Protein AF-A0AAV4J116-F1 (afdb_monomer)

Sequence (126 aa):
MKSRIALCLLKICVKENKVVLQTLSNKTTLPKLQSSRNRCMRPILSIRWPEIISNTNLWERTQQQPMEVETRRRKWRWIGHTLRKPRQYITRHSLVWNPQGRRTRGRPKMTWRRETEAEMASAEKT

pLDDT: mean 76.09, std 16.76, range [37.22, 92.38]

Secondary structure (DSSP, 8-state):
-HHHHHHHHHHHHHHHHHHHHHHS--TTTHHHHHHHHHHHHHHHTT--TT----HHHHHHHHTPPPHHHHHHHHHHHHHHHHHTS-TT-HHHHHHH----SPPPSSSPPPPHHHHHHHHHHHHTT-

Organism: NCBI:txid1093978

Foldseek 3Di:
DVVVVVVVVVVVVVVVVVCVQVVQDDVVVLVVVQVVVLVVQCVVVVNDPPDDDDPVVSCVVVVHDRSVVVSVVVVVVVVVVLVPDDPPDVSVVVLVDDDDDDDDPDDDRDGSNNVVVVVVVVVVVD

Structure (mmCIF, N/CA/C/O backbone):
data_AF-A0AAV4J116-F1
#
_entry.id   AF-A0AAV4J116-F1
#
loop_
_atom_site.group_PDB
_atom_site.id
_atom_site.type_symbol
_atom_site.label_atom_id
_atom_site.label_alt_id
_atom_site.label_comp_id
_atom_site.label_asym_id
_atom_site.label_entity_id
_atom_site.label_seq_id
_atom_site.pdbx_PDB_ins_code
_atom_site.Cartn_x
_atom_site.Cartn_y
_atom_site.Cartn_z
_atom_site.occupancy
_atom_site.B_iso_or_equiv
_atom_site.auth_seq_id
_atom_site.auth_comp_id
_atom_site.auth_asym_id
_atom_site.auth_atom_id
_atom_site.pdbx_PDB_model_num
ATOM 1 N N . MET A 1 1 ? 21.935 19.600 -31.711 1.00 42.88 1 MET A N 1
ATOM 2 C CA . MET A 1 1 ? 20.961 20.187 -30.753 1.00 42.88 1 MET A CA 1
ATOM 3 C C . MET A 1 1 ? 19.864 19.231 -30.247 1.00 42.88 1 MET A C 1
ATOM 5 O O . MET A 1 1 ? 19.217 19.562 -29.264 1.00 42.88 1 MET A O 1
ATOM 9 N N . LYS A 1 2 ? 19.682 18.022 -30.812 1.00 44.28 2 LYS A N 1
ATOM 10 C CA . LYS A 1 2 ? 18.656 17.051 -30.364 1.00 44.28 2 LYS A CA 1
ATOM 11 C C . LYS A 1 2 ? 19.013 16.263 -29.079 1.00 44.28 2 LYS A C 1
ATOM 13 O O . LYS A 1 2 ? 18.112 15.766 -28.414 1.00 44.28 2 LYS A O 1
ATOM 18 N N . SER A 1 3 ? 20.292 16.184 -28.672 1.00 52.53 3 SER A N 1
ATOM 19 C CA . SER A 1 3 ? 20.700 15.354 -27.514 1.00 52.53 3 SER A CA 1
ATOM 20 C C . SER A 1 3 ? 20.457 15.998 -26.144 1.00 52.53 3 SER A C 1
ATOM 22 O O . SER A 1 3 ? 20.144 15.291 -25.191 1.00 52.53 3 SER A O 1
ATOM 24 N N . ARG A 1 4 ? 20.529 17.333 -26.026 1.00 47.06 4 ARG A N 1
ATOM 25 C CA . ARG A 1 4 ? 20.251 18.036 -24.758 1.00 47.06 4 ARG A CA 1
ATOM 26 C C . ARG A 1 4 ? 18.762 18.047 -24.416 1.00 47.06 4 ARG A C 1
ATOM 28 O O . ARG A 1 4 ? 18.423 17.858 -23.255 1.00 47.06 4 ARG A O 1
ATOM 35 N N . ILE A 1 5 ? 17.890 18.181 -25.418 1.00 50.81 5 ILE A N 1
ATOM 36 C CA . ILE A 1 5 ? 16.433 18.072 -25.244 1.00 50.81 5 ILE A CA 1
ATOM 37 C C . ILE A 1 5 ? 16.057 16.632 -24.882 1.00 50.81 5 ILE A C 1
ATOM 39 O O . ILE A 1 5 ? 15.329 16.434 -23.920 1.00 50.81 5 ILE A O 1
ATOM 43 N N . ALA A 1 6 ? 16.627 15.624 -25.554 1.00 49.38 6 ALA A N 1
ATOM 44 C CA . ALA A 1 6 ? 16.408 14.218 -25.206 1.00 49.38 6 ALA A CA 1
ATOM 45 C C . ALA A 1 6 ? 16.893 13.875 -23.785 1.00 49.38 6 ALA A C 1
ATOM 47 O O . ALA A 1 6 ? 16.183 13.201 -23.047 1.00 49.38 6 ALA A O 1
ATOM 48 N N . LEU A 1 7 ? 18.056 14.388 -23.361 1.00 50.34 7 LEU A N 1
ATOM 49 C CA . LEU A 1 7 ? 18.550 14.250 -21.986 1.00 50.34 7 LEU A CA 1
ATOM 50 C C . LEU A 1 7 ? 17.691 15.012 -20.970 1.00 50.34 7 LEU A C 1
ATOM 52 O O . LEU A 1 7 ? 17.499 14.512 -19.865 1.00 50.34 7 LEU A O 1
ATOM 56 N N . CYS A 1 8 ? 17.170 16.193 -21.314 1.00 45.34 8 CYS A N 1
ATOM 57 C CA . CYS A 1 8 ? 16.229 16.927 -20.466 1.00 45.34 8 CYS A CA 1
ATOM 58 C C . CYS A 1 8 ? 14.901 16.184 -20.336 1.00 45.34 8 CYS A C 1
ATOM 60 O O . CYS A 1 8 ? 14.438 16.005 -19.219 1.00 45.34 8 CYS A O 1
ATOM 62 N N . LEU A 1 9 ? 14.335 15.677 -21.432 1.00 48.56 9 LEU A N 1
ATOM 63 C CA . LEU A 1 9 ? 13.111 14.875 -21.419 1.00 48.56 9 LEU A CA 1
ATOM 64 C C . LEU A 1 9 ? 13.314 13.553 -20.672 1.00 48.56 9 LEU A C 1
ATOM 66 O O . LEU A 1 9 ? 12.462 13.183 -19.877 1.00 48.56 9 LEU A O 1
ATOM 70 N N . LEU A 1 10 ? 14.464 12.886 -20.817 1.00 50.59 10 LEU A N 1
ATOM 71 C CA . LEU A 1 10 ? 14.829 11.720 -20.003 1.00 50.59 10 LEU A CA 1
ATOM 72 C C . LEU A 1 10 ? 14.990 12.081 -18.526 1.00 50.59 10 LEU A C 1
ATOM 74 O O . LEU A 1 10 ?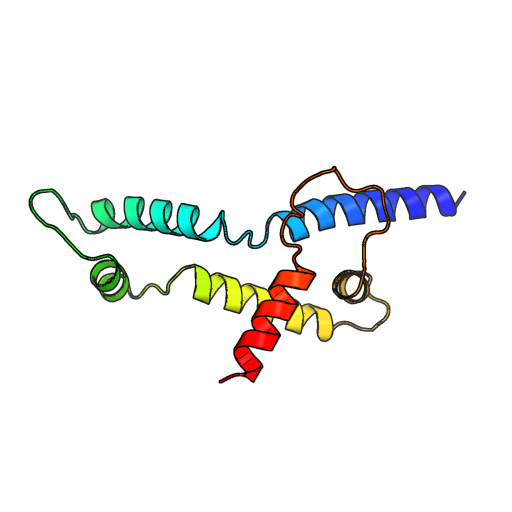 14.541 11.326 -17.677 1.00 50.59 10 LEU A O 1
ATOM 78 N N . LYS A 1 11 ? 15.588 13.228 -18.186 1.00 48.94 11 LYS A N 1
ATOM 79 C CA . LYS A 1 11 ? 15.715 13.684 -16.791 1.00 48.94 11 LYS A CA 1
ATOM 80 C C . LYS A 1 11 ? 14.370 14.077 -16.186 1.00 48.94 11 LYS A C 1
ATOM 82 O O . LYS A 1 11 ? 14.134 13.736 -15.032 1.00 48.94 11 LYS A O 1
ATOM 87 N N . ILE A 1 12 ? 13.500 14.750 -16.939 1.00 49.97 12 ILE A N 1
ATOM 88 C CA . ILE A 1 12 ? 12.132 15.107 -16.537 1.00 49.97 12 ILE A CA 1
ATOM 89 C C . ILE A 1 12 ? 11.316 13.828 -16.365 1.00 49.97 12 ILE A C 1
ATOM 91 O O . ILE A 1 12 ? 10.787 13.599 -15.288 1.00 49.97 12 ILE A O 1
ATOM 95 N N . CYS A 1 13 ? 11.348 12.920 -17.341 1.00 43.66 13 CYS A N 1
ATOM 96 C CA . CYS A 1 13 ? 10.652 11.640 -17.284 1.00 43.66 13 CYS A CA 1
ATOM 97 C C . CYS A 1 13 ? 11.201 10.737 -16.170 1.00 43.66 13 CYS A C 1
ATOM 99 O O . CYS A 1 13 ? 10.426 10.081 -15.491 1.00 43.66 13 CYS A O 1
ATOM 101 N N . VAL A 1 14 ? 12.512 10.721 -15.904 1.00 47.59 14 VAL A N 1
ATOM 102 C CA . VAL A 1 14 ? 13.097 10.014 -14.751 1.00 47.59 14 VAL A CA 1
ATOM 103 C C . VAL A 1 14 ? 12.732 10.705 -13.445 1.00 47.59 14 VAL A C 1
ATOM 105 O O . VAL A 1 14 ? 12.586 10.009 -12.457 1.00 47.59 14 VAL A O 1
ATOM 108 N N . LYS A 1 15 ? 12.559 12.028 -13.388 1.00 45.00 15 LYS A N 1
ATOM 109 C CA . LYS A 1 15 ? 12.160 12.743 -12.165 1.00 45.00 15 LYS A CA 1
ATOM 110 C C . LYS A 1 15 ? 10.668 12.565 -11.873 1.00 45.00 15 LYS A C 1
ATOM 112 O O . LYS A 1 15 ? 10.330 12.262 -10.737 1.00 45.00 15 LYS A O 1
ATOM 117 N N . GLU A 1 16 ? 9.815 12.619 -12.889 1.00 37.22 16 GLU A N 1
ATOM 118 C CA . GLU A 1 16 ? 8.389 12.286 -12.814 1.00 37.22 16 GLU A CA 1
ATOM 119 C C . GLU A 1 16 ? 8.180 10.802 -12.510 1.00 37.22 16 GLU A C 1
ATOM 121 O O . GLU A 1 16 ? 7.455 10.471 -11.580 1.00 37.22 16 GLU A O 1
ATOM 126 N N . ASN A 1 17 ? 8.907 9.893 -13.170 1.00 42.53 17 ASN A N 1
ATOM 127 C CA . ASN A 1 17 ? 8.893 8.476 -12.809 1.00 42.53 17 ASN A CA 1
ATOM 128 C C . ASN A 1 17 ? 9.568 8.219 -11.462 1.00 42.53 17 ASN A C 1
ATOM 130 O O . ASN A 1 17 ? 9.195 7.278 -10.795 1.00 42.53 17 ASN A O 1
ATOM 134 N N . LYS A 1 18 ? 10.534 9.012 -10.998 1.00 42.28 18 LYS A N 1
ATOM 135 C CA . LYS A 1 18 ? 11.109 8.868 -9.651 1.00 42.28 18 LYS A CA 1
ATOM 136 C C . LYS A 1 18 ? 10.112 9.317 -8.596 1.00 42.28 18 LYS A C 1
ATOM 138 O O . LYS A 1 18 ? 10.083 8.701 -7.546 1.00 42.28 18 LYS A O 1
ATOM 143 N N . VAL A 1 19 ? 9.272 10.312 -8.877 1.00 42.28 19 VAL A N 1
ATOM 144 C CA . VAL A 1 19 ? 8.120 10.629 -8.029 1.00 42.28 19 VAL A CA 1
ATOM 145 C C . VAL A 1 19 ? 7.129 9.463 -8.090 1.00 42.28 19 VAL A C 1
ATOM 147 O O . VAL A 1 19 ? 6.933 8.825 -7.069 1.00 42.28 19 VAL A O 1
ATOM 150 N N . VAL A 1 20 ? 6.649 9.052 -9.268 1.00 41.75 20 VAL A N 1
ATOM 151 C CA . VAL A 1 20 ? 5.641 7.979 -9.429 1.00 41.75 20 VAL A CA 1
ATOM 152 C C . VAL A 1 20 ? 6.114 6.598 -8.920 1.00 41.75 20 VAL A C 1
ATOM 154 O O . VAL A 1 20 ? 5.343 5.878 -8.290 1.00 41.75 20 VAL A O 1
ATOM 157 N N . LEU A 1 21 ? 7.385 6.233 -9.113 1.00 43.19 21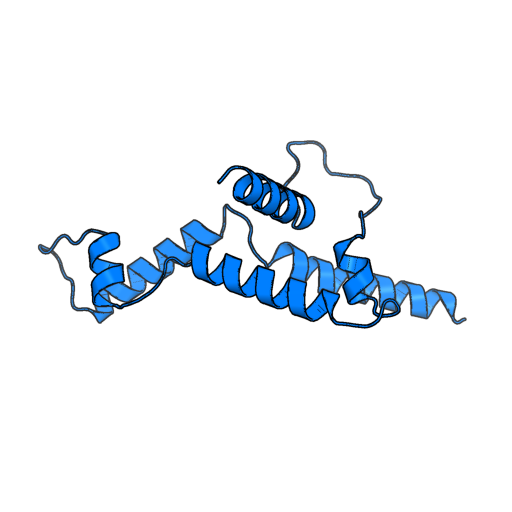 LEU A N 1
ATOM 158 C CA . LEU A 1 21 ? 8.002 4.972 -8.662 1.00 43.19 21 LEU A CA 1
ATOM 159 C C . LEU A 1 21 ? 8.475 5.019 -7.196 1.00 43.19 21 LEU A C 1
ATOM 161 O O . LEU A 1 21 ? 8.719 3.959 -6.625 1.00 43.19 21 LEU A O 1
ATOM 165 N N . GLN A 1 22 ? 8.626 6.200 -6.574 1.00 45.66 22 GLN A N 1
ATOM 166 C CA . GLN A 1 22 ? 8.894 6.328 -5.125 1.00 45.66 22 GLN A CA 1
ATOM 167 C C . GLN A 1 22 ? 7.618 6.543 -4.299 1.00 45.66 22 GLN A C 1
ATOM 169 O O . GLN A 1 22 ? 7.635 6.295 -3.091 1.00 45.66 22 GLN A O 1
ATOM 174 N N . THR A 1 23 ? 6.518 6.984 -4.922 1.00 40.78 23 THR A N 1
ATOM 175 C CA . THR A 1 23 ? 5.229 7.237 -4.255 1.00 40.78 23 THR A CA 1
ATOM 176 C C . THR A 1 23 ? 4.302 6.024 -4.222 1.00 40.78 23 THR A C 1
ATOM 178 O O . THR A 1 23 ? 3.357 6.013 -3.438 1.00 40.78 23 THR A O 1
ATOM 181 N N . LEU A 1 24 ? 4.554 4.985 -5.021 1.00 48.22 24 LEU A N 1
ATOM 182 C CA . LEU A 1 24 ? 3.746 3.765 -5.025 1.00 48.22 24 LEU A CA 1
ATOM 183 C C . LEU A 1 24 ? 4.421 2.659 -4.205 1.00 48.22 24 LEU A C 1
ATOM 185 O O . LEU A 1 24 ? 5.186 1.858 -4.729 1.00 48.22 24 LEU A O 1
ATOM 189 N N . SER A 1 25 ? 4.033 2.607 -2.924 1.00 53.88 25 SER A N 1
ATOM 190 C CA . SER A 1 25 ? 4.151 1.452 -2.020 1.00 53.88 25 SER A CA 1
ATOM 191 C C . SER A 1 25 ? 5.485 1.241 -1.290 1.00 53.88 25 SER A C 1
ATOM 193 O O . SER A 1 25 ? 6.063 0.167 -1.351 1.00 53.88 25 SER A O 1
ATOM 195 N N . ASN A 1 26 ? 5.910 2.185 -0.443 1.00 62.47 26 ASN A N 1
ATOM 196 C CA . ASN A 1 26 ? 6.842 1.802 0.622 1.00 62.47 26 ASN A CA 1
ATOM 197 C C . ASN A 1 26 ? 6.082 0.922 1.637 1.00 62.47 26 ASN A C 1
ATOM 199 O O . ASN A 1 26 ? 5.073 1.362 2.197 1.00 62.47 26 ASN A O 1
ATOM 203 N N . LYS A 1 27 ? 6.582 -0.284 1.956 1.00 63.59 27 LYS A N 1
ATOM 204 C CA . LYS A 1 27 ? 6.037 -1.136 3.047 1.00 63.59 27 LYS A CA 1
ATOM 205 C C . LYS A 1 27 ? 5.844 -0.384 4.376 1.00 63.59 27 LYS A C 1
ATOM 207 O O . LYS A 1 27 ? 5.053 -0.790 5.215 1.00 63.59 27 LYS A O 1
ATOM 212 N N . THR A 1 28 ? 6.555 0.724 4.570 1.00 67.25 28 THR A N 1
ATOM 213 C CA . THR A 1 28 ? 6.472 1.588 5.754 1.00 67.25 28 THR A CA 1
ATOM 214 C C . THR A 1 28 ? 5.343 2.622 5.706 1.00 67.25 28 THR A C 1
ATOM 216 O O . THR A 1 28 ? 4.917 3.096 6.758 1.00 67.25 28 THR A O 1
ATOM 219 N N . THR A 1 29 ? 4.856 3.005 4.522 1.00 79.25 29 THR A N 1
ATOM 220 C CA . THR A 1 29 ? 3.803 4.023 4.371 1.00 79.25 29 THR A CA 1
ATOM 221 C C . THR A 1 29 ? 2.411 3.410 4.363 1.00 79.25 29 THR A C 1
ATOM 223 O O . THR A 1 29 ? 1.493 4.007 4.918 1.00 79.25 29 THR A O 1
ATOM 226 N N . LEU A 1 30 ? 2.249 2.207 3.803 1.00 83.62 30 LEU A N 1
ATOM 227 C CA . LEU A 1 30 ? 0.950 1.528 3.736 1.00 83.62 30 LEU A CA 1
ATOM 228 C C . LEU A 1 30 ? 0.301 1.289 5.112 1.00 83.62 30 LEU A C 1
ATOM 230 O O . LEU A 1 30 ? -0.864 1.655 5.268 1.00 83.62 30 LEU A O 1
ATOM 234 N N . PRO A 1 31 ? 1.014 0.788 6.143 1.00 87.44 31 PRO A N 1
ATOM 235 C CA . PRO A 1 31 ? 0.425 0.618 7.471 1.00 87.44 31 PRO A CA 1
ATOM 236 C C . PRO A 1 31 ? -0.021 1.944 8.093 1.00 87.44 31 PRO A C 1
ATOM 238 O O . PRO A 1 31 ? -1.065 2.010 8.734 1.00 87.44 31 PRO A O 1
ATOM 241 N N . LYS A 1 32 ? 0.730 3.031 7.866 1.00 88.56 32 LYS A N 1
ATOM 242 C CA . LYS A 1 32 ? 0.379 4.365 8.378 1.00 88.56 32 LYS A CA 1
ATOM 243 C C . LYS A 1 32 ? -0.896 4.900 7.728 1.00 88.56 32 LYS A C 1
ATOM 245 O O . LYS A 1 32 ? -1.757 5.437 8.423 1.00 88.56 32 LYS A O 1
ATOM 250 N N . LEU A 1 33 ? -1.032 4.715 6.416 1.00 88.50 33 LEU A N 1
ATOM 251 C CA . LEU A 1 33 ? -2.240 5.077 5.677 1.00 88.50 33 LEU A CA 1
ATOM 252 C C . LEU A 1 33 ? -3.443 4.231 6.116 1.00 88.50 33 LEU A C 1
ATOM 254 O O . LEU A 1 33 ? -4.524 4.780 6.319 1.00 88.50 33 LEU A O 1
ATOM 258 N N . GLN A 1 34 ? -3.255 2.928 6.349 1.00 90.25 34 GLN A N 1
ATOM 259 C CA . GLN A 1 34 ? -4.304 2.058 6.888 1.00 90.25 34 GLN A CA 1
ATOM 260 C C . GLN A 1 34 ? -4.749 2.513 8.285 1.00 90.25 34 GLN A C 1
ATOM 262 O O . GLN A 1 34 ? -5.946 2.609 8.542 1.00 90.25 34 GLN A O 1
ATOM 267 N N . SER A 1 35 ? -3.815 2.858 9.176 1.00 91.06 35 SER A N 1
ATOM 268 C CA . SER A 1 35 ? -4.140 3.381 10.510 1.00 91.06 35 SER A CA 1
ATOM 269 C C . SER A 1 35 ? -4.879 4.718 10.450 1.00 91.06 35 SER A C 1
ATOM 271 O O . SER A 1 35 ? -5.832 4.922 11.199 1.00 91.06 35 SER A O 1
ATOM 273 N N . SER A 1 36 ? -4.486 5.614 9.538 1.00 90.69 36 SER A N 1
ATOM 274 C CA . SER A 1 36 ? -5.202 6.873 9.295 1.00 90.69 36 SER A CA 1
ATOM 275 C C . SER A 1 36 ? -6.627 6.618 8.800 1.00 90.69 36 SER A C 1
ATOM 277 O O . SER A 1 36 ? -7.571 7.166 9.364 1.00 90.69 36 SER A O 1
ATOM 279 N N . ARG A 1 37 ? -6.803 5.706 7.836 1.00 90.69 37 ARG A N 1
ATOM 280 C CA . ARG A 1 37 ? -8.121 5.276 7.353 1.00 90.69 37 ARG A CA 1
ATOM 281 C C . ARG A 1 37 ? -8.980 4.703 8.482 1.00 90.69 37 ARG A C 1
ATOM 283 O O . ARG A 1 37 ? -10.125 5.110 8.645 1.00 90.69 37 ARG A O 1
ATOM 290 N N . ASN A 1 38 ? -8.425 3.802 9.292 1.00 91.56 38 ASN A N 1
ATOM 291 C CA . ASN A 1 38 ? -9.119 3.199 10.431 1.00 91.56 38 ASN A CA 1
ATOM 292 C C . ASN A 1 38 ? -9.538 4.247 11.470 1.00 91.56 38 ASN A C 1
ATOM 294 O O . ASN A 1 38 ? -10.633 4.156 12.022 1.00 91.56 38 ASN A O 1
ATOM 298 N N . ARG A 1 39 ? -8.694 5.259 11.713 1.00 91.69 39 ARG A N 1
ATOM 299 C CA . ARG A 1 39 ? -9.020 6.382 12.598 1.00 91.69 39 ARG A CA 1
ATOM 300 C C . ARG A 1 39 ? -10.219 7.175 12.079 1.00 91.69 39 ARG A C 1
ATOM 302 O O . ARG A 1 39 ? -11.063 7.528 12.887 1.00 91.69 39 ARG A O 1
ATOM 309 N N . CYS A 1 40 ? -10.317 7.420 10.773 1.00 90.56 40 CYS A N 1
ATOM 310 C CA . CYS A 1 40 ? -11.459 8.123 10.180 1.00 90.56 40 CYS A CA 1
ATOM 311 C C . CYS A 1 40 ? -12.745 7.280 10.181 1.00 90.56 40 CYS A C 1
ATOM 313 O O . CYS A 1 40 ? -13.827 7.824 10.364 1.00 90.56 40 CYS A O 1
ATOM 315 N N . MET A 1 41 ? -12.644 5.958 10.008 1.00 91.19 41 MET A N 1
ATOM 316 C CA . MET A 1 41 ? -13.823 5.078 9.961 1.00 91.19 41 MET A CA 1
ATOM 317 C C . MET A 1 41 ? -14.529 4.944 11.315 1.00 91.19 41 MET A C 1
ATOM 319 O O . MET A 1 41 ? -15.749 4.821 11.349 1.00 91.19 41 MET A O 1
ATOM 323 N N . ARG A 1 42 ? -13.791 4.989 12.432 1.00 92.19 42 ARG A N 1
ATOM 324 C CA . ARG A 1 42 ? -14.370 4.805 13.774 1.00 92.19 42 ARG A CA 1
ATOM 325 C C . ARG A 1 42 ? -15.422 5.876 14.130 1.00 92.19 42 ARG A C 1
ATOM 327 O O . ARG A 1 42 ? -16.536 5.481 14.465 1.00 92.19 42 ARG A O 1
ATOM 334 N N . PRO A 1 43 ? -15.150 7.189 13.978 1.00 92.38 43 PRO A N 1
ATOM 335 C CA . PRO A 1 43 ? -16.161 8.226 14.182 1.00 92.38 43 PRO A CA 1
ATOM 336 C C . PRO A 1 43 ? -17.335 8.159 13.198 1.00 92.38 43 PRO A C 1
ATOM 338 O O . PRO A 1 43 ? -18.464 8.396 13.607 1.00 92.38 43 PRO A O 1
ATOM 341 N N . ILE A 1 44 ? -17.097 7.814 11.925 1.00 92.12 44 ILE A N 1
ATOM 342 C CA . ILE A 1 44 ? -18.161 7.728 10.900 1.00 92.12 44 ILE A CA 1
ATOM 343 C C . ILE A 1 44 ? -19.180 6.638 11.255 1.00 92.12 44 ILE A C 1
ATOM 345 O O . ILE A 1 44 ? -20.378 6.818 11.070 1.00 92.12 44 ILE A O 1
ATOM 349 N N . LEU A 1 45 ? -18.710 5.523 11.814 1.00 88.94 45 LEU A N 1
ATOM 350 C CA . LEU A 1 45 ? -19.558 4.436 12.308 1.00 88.94 45 LEU A CA 1
ATOM 351 C C . LEU A 1 45 ? -20.129 4.705 13.710 1.00 88.94 45 LEU A C 1
ATOM 353 O O . LEU A 1 45 ? -20.670 3.794 14.327 1.00 88.94 45 LEU A O 1
ATOM 357 N N . SER A 1 46 ? -19.988 5.931 14.225 1.00 90.50 46 SER A N 1
ATOM 358 C CA . SER A 1 46 ? -20.422 6.342 15.566 1.00 90.50 46 SER A CA 1
ATOM 359 C C . SER A 1 46 ? -19.822 5.521 16.719 1.00 90.50 46 SER A C 1
ATOM 361 O O . SER A 1 46 ? -20.372 5.513 17.817 1.00 90.50 46 SER A O 1
ATOM 363 N N . ILE A 1 47 ? -18.664 4.881 16.506 1.00 89.69 47 ILE A N 1
A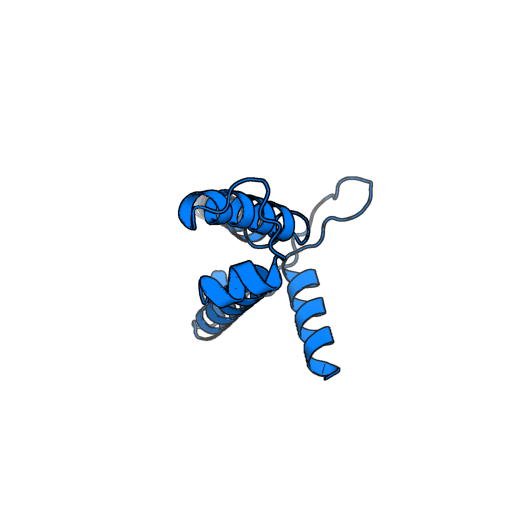TOM 364 C CA . ILE A 1 47 ? -17.970 4.090 17.530 1.00 89.69 47 ILE A CA 1
ATOM 365 C C . ILE A 1 47 ? -17.292 5.063 18.491 1.00 89.69 47 ILE A C 1
ATOM 367 O O . ILE A 1 47 ? -16.292 5.708 18.150 1.00 89.69 47 ILE A O 1
ATOM 371 N N . ARG A 1 48 ? -17.847 5.172 19.695 1.00 89.44 48 ARG A N 1
ATOM 372 C CA . ARG A 1 48 ? -17.326 6.001 20.784 1.00 89.44 48 ARG A CA 1
ATOM 373 C C . ARG A 1 48 ? -16.905 5.112 21.945 1.00 89.44 48 ARG A C 1
ATOM 375 O O . ARG A 1 48 ? -17.369 3.988 22.084 1.00 89.44 48 ARG A O 1
ATOM 382 N N . TRP A 1 49 ? -16.027 5.627 22.796 1.00 87.38 49 TRP A N 1
ATOM 383 C CA . TRP A 1 49 ? -15.788 5.002 24.095 1.00 87.38 49 TRP A CA 1
ATOM 384 C C . TRP A 1 49 ? -17.130 4.892 24.852 1.00 87.38 49 TRP A C 1
ATOM 386 O O . TRP A 1 49 ? -17.901 5.854 24.777 1.00 87.38 49 TRP A O 1
ATOM 396 N N . PRO A 1 50 ? -17.456 3.780 25.542 1.00 88.81 50 PRO A N 1
ATOM 397 C CA . PRO A 1 50 ? -16.615 2.640 25.941 1.00 88.81 50 PRO A CA 1
ATOM 398 C C . PRO A 1 50 ? -16.556 1.465 24.945 1.00 88.81 50 PRO A C 1
ATOM 400 O O . PRO A 1 50 ? -15.992 0.420 25.267 1.00 88.81 50 PRO A O 1
ATOM 403 N N . GLU A 1 51 ? -17.105 1.596 23.736 1.00 88.75 51 GLU A N 1
ATOM 404 C CA . GLU A 1 51 ? -17.132 0.501 22.761 1.00 88.75 51 GLU A CA 1
ATOM 405 C C . GLU A 1 51 ? -15.748 0.244 22.140 1.00 88.75 51 GLU A C 1
ATOM 407 O O . GLU A 1 51 ? -15.161 1.096 21.464 1.00 88.75 51 GLU A O 1
ATOM 412 N N . ILE A 1 52 ? -15.224 -0.972 22.330 1.00 88.12 52 ILE A N 1
ATOM 413 C CA . ILE A 1 52 ? -13.948 -1.415 21.757 1.00 88.12 52 ILE A CA 1
ATOM 414 C C . ILE A 1 52 ? -14.224 -2.399 20.623 1.00 88.12 52 ILE A C 1
ATOM 416 O O . ILE A 1 52 ? -14.749 -3.488 20.831 1.00 88.12 52 ILE A O 1
ATOM 420 N N . ILE A 1 53 ? -13.819 -2.023 19.409 1.00 91.62 53 ILE A N 1
ATOM 421 C CA . ILE A 1 53 ? -13.974 -2.844 18.203 1.00 91.62 53 ILE A CA 1
ATOM 422 C C . ILE A 1 53 ? -12.599 -3.199 17.629 1.00 91.62 53 ILE A C 1
ATOM 424 O O . ILE A 1 53 ? -11.708 -2.341 17.524 1.00 91.62 53 ILE A O 1
ATOM 428 N N . SER A 1 54 ? -12.433 -4.469 17.248 1.00 92.19 54 SER A N 1
ATOM 429 C CA . SER A 1 54 ? -11.245 -4.972 16.555 1.00 92.19 54 SER A CA 1
ATOM 430 C C . SER A 1 54 ? -11.156 -4.416 15.128 1.00 92.19 54 SER A C 1
ATOM 432 O O . SER A 1 54 ? -12.156 -4.066 14.503 1.00 92.19 54 SER A O 1
ATOM 434 N N . ASN A 1 55 ? -9.948 -4.330 14.568 1.00 90.31 55 ASN A N 1
ATOM 435 C CA . ASN A 1 55 ? -9.787 -3.815 13.203 1.00 90.31 55 ASN A CA 1
ATOM 436 C C . ASN A 1 55 ? -10.442 -4.722 12.145 1.00 90.31 55 ASN A C 1
ATOM 438 O O . ASN A 1 55 ? -10.897 -4.208 11.131 1.00 90.31 55 ASN A O 1
ATOM 442 N N . T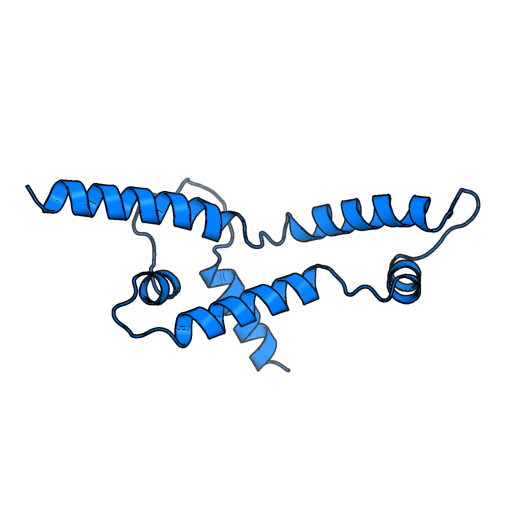HR A 1 56 ? -10.529 -6.033 12.386 1.00 89.75 56 THR A N 1
ATOM 443 C CA . THR A 1 56 ? -11.192 -6.981 11.478 1.00 89.75 56 THR A CA 1
ATOM 444 C C . THR A 1 56 ? -12.695 -6.724 11.396 1.00 89.75 56 THR A C 1
ATOM 446 O O . THR A 1 56 ? -13.212 -6.522 10.303 1.00 89.75 56 THR A O 1
ATOM 449 N N . ASN A 1 57 ? -13.367 -6.584 12.541 1.00 91.75 57 ASN A N 1
ATOM 450 C CA . ASN A 1 57 ? -14.803 -6.290 12.609 1.00 91.75 57 ASN A CA 1
ATOM 451 C C . ASN A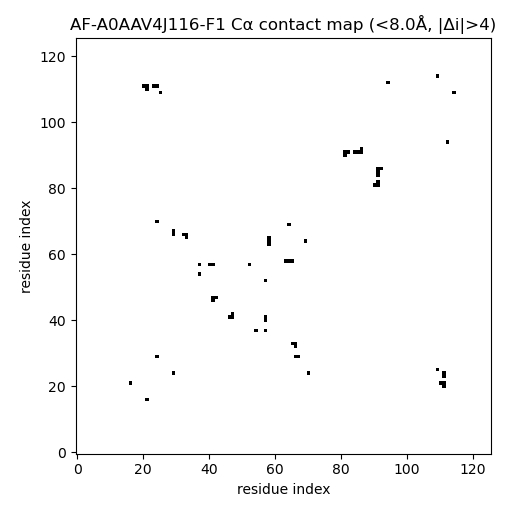 1 57 ? -15.127 -4.906 12.003 1.00 91.75 57 ASN A C 1
ATOM 453 O O . ASN A 1 57 ? -16.114 -4.735 11.291 1.00 91.75 57 ASN A O 1
ATOM 457 N N . LEU A 1 58 ? -14.238 -3.918 12.184 1.00 91.31 58 LEU A N 1
ATOM 458 C CA . LEU A 1 58 ? -14.342 -2.615 11.509 1.00 91.31 58 LEU A CA 1
ATOM 459 C C . LEU A 1 58 ? -14.355 -2.757 9.971 1.00 91.31 58 LEU A C 1
ATOM 461 O O . LEU A 1 58 ? -15.120 -2.074 9.286 1.00 91.31 58 LEU A O 1
ATOM 465 N N . TRP A 1 59 ? -13.504 -3.622 9.414 1.00 91.69 59 TRP A N 1
ATOM 466 C CA . TRP A 1 59 ? -13.422 -3.855 7.968 1.00 91.69 59 TRP A CA 1
ATOM 467 C C . TRP A 1 59 ? -14.600 -4.674 7.437 1.00 91.69 59 TRP A C 1
ATOM 469 O O . TRP A 1 59 ? -15.123 -4.344 6.376 1.00 91.69 59 TRP A O 1
ATOM 479 N N . GLU A 1 60 ? -15.070 -5.663 8.197 1.00 91.06 60 GLU A N 1
ATOM 480 C CA . GLU A 1 60 ? -16.265 -6.452 7.871 1.00 91.06 60 GLU A CA 1
ATOM 481 C C . GLU A 1 60 ? -17.516 -5.571 7.791 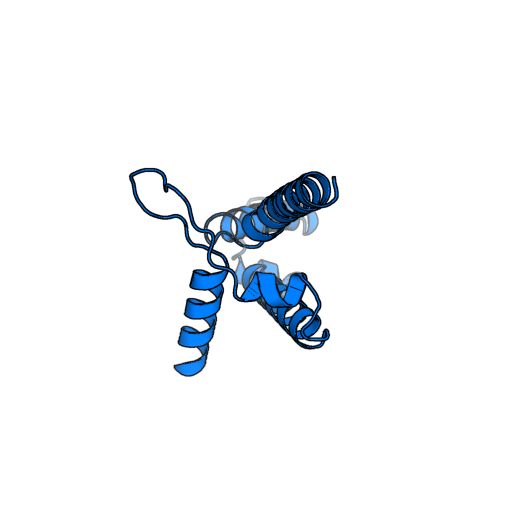1.00 91.06 60 GLU A C 1
ATOM 483 O O . GLU A 1 60 ? -18.221 -5.596 6.783 1.00 91.06 60 GLU A O 1
ATOM 488 N N . ARG A 1 61 ? -17.740 -4.700 8.787 1.00 90.44 61 ARG A N 1
ATOM 489 C CA . ARG A 1 61 ? -18.881 -3.764 8.792 1.00 90.44 61 ARG A CA 1
ATOM 490 C C . ARG A 1 61 ? -18.850 -2.765 7.641 1.00 90.44 61 ARG A C 1
ATOM 492 O O . ARG A 1 61 ? -19.895 -2.377 7.135 1.00 90.44 61 ARG A O 1
ATOM 499 N N . THR A 1 62 ? -17.660 -2.323 7.239 1.00 89.75 62 THR A N 1
ATOM 500 C CA . THR A 1 62 ? -17.501 -1.362 6.134 1.00 89.75 62 THR A CA 1
ATOM 501 C C . THR A 1 62 ? -17.420 -2.034 4.765 1.00 89.75 62 THR A C 1
ATOM 503 O O . THR A 1 62 ? -17.368 -1.334 3.751 1.00 89.75 62 THR A O 1
ATOM 506 N N . GLN A 1 63 ? -17.379 -3.372 4.729 1.00 90.81 63 GLN A N 1
ATOM 507 C CA . GLN A 1 63 ? -17.121 -4.178 3.534 1.00 90.81 63 GLN A CA 1
ATOM 508 C C . GLN A 1 63 ? -15.846 -3.730 2.791 1.00 90.81 63 GLN A C 1
ATOM 510 O O . GLN A 1 63 ? -15.728 -3.855 1.570 1.00 90.81 63 GLN A O 1
ATOM 515 N N . GLN A 1 64 ? -14.877 -3.165 3.520 1.00 87.88 64 GLN A N 1
ATOM 516 C CA . GLN A 1 64 ? -13.643 -2.641 2.943 1.00 87.88 64 GLN A CA 1
ATOM 517 C C . GLN A 1 64 ? -12.525 -3.669 3.028 1.00 87.88 64 GLN A C 1
ATOM 519 O O . GLN A 1 64 ? -12.290 -4.288 4.060 1.00 87.88 64 GLN A O 1
ATOM 524 N N . GLN A 1 65 ? -11.765 -3.780 1.944 1.00 87.94 65 GLN A N 1
ATOM 525 C CA . GLN A 1 65 ? -10.564 -4.604 1.916 1.00 87.94 65 GLN A CA 1
ATOM 526 C C . GLN A 1 65 ? -9.376 -3.888 2.584 1.00 87.94 65 GLN A C 1
ATOM 528 O O . GLN A 1 65 ? -9.293 -2.648 2.544 1.00 87.94 65 GLN A O 1
ATOM 533 N N . PRO A 1 66 ? -8.410 -4.641 3.148 1.00 88.81 66 PRO A N 1
ATOM 534 C CA . PRO A 1 66 ? -7.155 -4.075 3.624 1.00 88.81 66 PRO A CA 1
ATOM 535 C C . PRO A 1 66 ? -6.449 -3.298 2.509 1.00 88.81 66 PRO A C 1
ATOM 537 O O . PRO A 1 66 ? -6.365 -3.750 1.365 1.00 88.81 66 PRO A O 1
ATOM 540 N N . MET A 1 67 ? -5.894 -2.128 2.838 1.00 87.50 67 MET A N 1
ATOM 541 C CA . MET A 1 67 ? -5.249 -1.262 1.844 1.00 87.50 67 MET A CA 1
ATOM 542 C C . MET A 1 67 ? -4.057 -1.925 1.148 1.00 87.50 67 MET A C 1
ATOM 544 O O . MET A 1 67 ? -3.761 -1.588 0.003 1.00 87.50 67 MET A O 1
ATOM 548 N N . GLU A 1 68 ? -3.402 -2.892 1.790 1.00 85.31 68 GLU A N 1
ATOM 549 C CA . GLU A 1 68 ? -2.354 -3.690 1.156 1.00 85.31 68 GLU A CA 1
ATOM 550 C C . GLU A 1 68 ? -2.879 -4.481 -0.051 1.00 85.31 68 GLU A C 1
ATOM 552 O O . GLU A 1 68 ? -2.275 -4.432 -1.123 1.00 85.31 68 GLU A O 1
ATOM 557 N N . VAL A 1 69 ? -4.028 -5.150 0.092 1.00 87.50 69 VAL A N 1
ATOM 558 C CA . VAL A 1 69 ? -4.639 -5.963 -0.971 1.00 87.50 69 VAL A CA 1
ATOM 559 C C . VAL A 1 69 ? -5.037 -5.080 -2.151 1.00 87.50 69 VAL A C 1
ATOM 561 O O . VAL A 1 69 ? -4.705 -5.378 -3.299 1.00 87.50 69 VAL A O 1
ATOM 564 N N . GLU A 1 70 ? -5.681 -3.944 -1.877 1.00 86.75 70 GLU A N 1
ATOM 565 C CA . GLU A 1 70 ? -6.094 -3.000 -2.920 1.00 86.75 70 GLU A CA 1
ATOM 566 C C . GLU A 1 70 ? -4.885 -2.360 -3.621 1.00 86.75 70 GLU A C 1
ATOM 568 O O . GLU A 1 70 ? -4.861 -2.238 -4.848 1.00 86.75 70 GLU A O 1
ATOM 573 N N . THR A 1 71 ? -3.8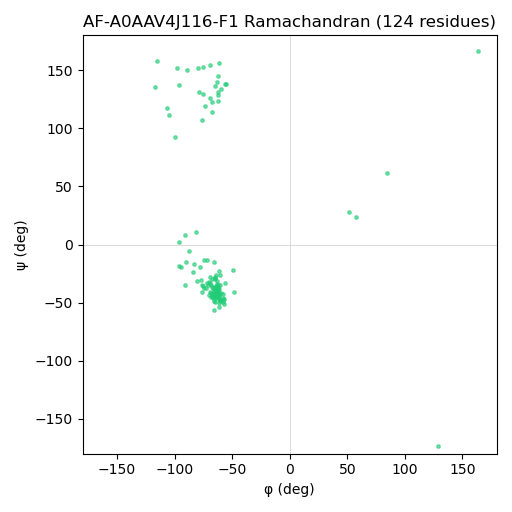39 -2.006 -2.868 1.00 85.75 71 THR A N 1
ATOM 574 C CA . THR A 1 71 ? -2.602 -1.451 -3.442 1.00 85.75 71 THR A CA 1
ATOM 575 C C . THR A 1 71 ? -1.916 -2.473 -4.340 1.00 85.75 71 THR A C 1
ATOM 577 O O . THR A 1 71 ? -1.530 -2.140 -5.461 1.00 85.75 71 THR A O 1
ATOM 580 N N . ARG A 1 72 ? -1.824 -3.731 -3.892 1.00 86.00 72 ARG A N 1
ATOM 581 C CA . ARG A 1 72 ? -1.269 -4.836 -4.676 1.00 86.00 72 ARG A CA 1
ATOM 582 C C . ARG A 1 72 ? -2.074 -5.043 -5.958 1.00 86.00 72 ARG A C 1
ATOM 584 O O . ARG A 1 72 ? -1.500 -5.062 -7.044 1.00 86.00 72 ARG A O 1
ATOM 591 N N . ARG A 1 73 ? -3.407 -5.085 -5.870 1.00 88.00 73 ARG A N 1
ATOM 592 C CA . ARG A 1 73 ? -4.296 -5.206 -7.037 1.00 88.00 73 ARG A CA 1
ATOM 593 C C . ARG A 1 73 ? -4.076 -4.081 -8.051 1.00 88.00 73 ARG A C 1
ATOM 595 O O . ARG A 1 73 ? -3.950 -4.348 -9.246 1.00 88.00 73 ARG A O 1
ATOM 602 N N . ARG A 1 74 ? -4.001 -2.827 -7.592 1.00 87.06 74 ARG A N 1
ATOM 603 C CA . ARG A 1 74 ? -3.747 -1.660 -8.457 1.00 87.06 74 ARG A CA 1
ATOM 604 C C . ARG A 1 74 ? -2.365 -1.713 -9.098 1.00 87.06 74 ARG A C 1
ATOM 606 O O . ARG A 1 74 ? -2.253 -1.465 -10.298 1.00 87.06 74 ARG A O 1
ATOM 613 N N . LYS A 1 75 ? -1.341 -2.088 -8.328 1.00 86.12 75 LYS A N 1
ATOM 614 C CA . LYS A 1 75 ? 0.033 -2.277 -8.808 1.00 86.12 75 LYS A CA 1
ATOM 615 C C . LYS A 1 75 ? 0.083 -3.306 -9.939 1.00 86.12 75 LYS A C 1
ATOM 617 O O . LYS A 1 75 ? 0.572 -2.987 -11.020 1.00 86.12 75 LYS A O 1
ATOM 622 N N . TRP A 1 76 ? -0.497 -4.491 -9.749 1.00 87.88 76 TRP A N 1
ATOM 623 C CA . TRP A 1 76 ? -0.521 -5.538 -10.779 1.00 87.88 76 TRP A CA 1
ATOM 624 C C . TRP A 1 76 ? -1.372 -5.171 -11.995 1.00 87.88 76 TRP A C 1
ATOM 626 O O . TRP A 1 76 ? -0.966 -5.430 -13.128 1.00 87.88 76 TRP A O 1
ATOM 636 N N . ARG A 1 77 ? -2.504 -4.481 -11.800 1.00 89.44 77 ARG A N 1
ATOM 637 C CA . ARG A 1 77 ? -3.304 -3.940 -12.911 1.00 89.44 77 ARG A CA 1
ATOM 638 C C . ARG A 1 77 ? -2.490 -2.958 -13.761 1.00 89.44 77 ARG A C 1
ATOM 640 O O . ARG A 1 77 ? -2.560 -3.019 -14.988 1.00 89.44 77 ARG A O 1
ATOM 647 N N . TRP A 1 78 ? -1.701 -2.090 -13.127 1.00 86.69 78 TRP A N 1
ATOM 648 C CA . TRP A 1 78 ? -0.819 -1.147 -13.817 1.00 86.69 78 TRP A CA 1
ATOM 649 C C . TRP A 1 78 ? 0.340 -1.845 -14.543 1.00 86.69 78 TRP A C 1
ATOM 651 O O . TRP A 1 78 ? 0.616 -1.518 -15.698 1.00 86.69 78 TRP A O 1
ATOM 661 N N . ILE A 1 79 ? 0.968 -2.852 -13.924 1.00 86.31 79 ILE A N 1
ATOM 662 C CA . ILE A 1 79 ? 1.999 -3.679 -14.577 1.00 86.31 79 ILE A CA 1
ATOM 663 C C . ILE A 1 79 ? 1.416 -4.347 -15.827 1.00 86.31 79 ILE A C 1
ATOM 665 O O . ILE A 1 79 ? 1.972 -4.212 -16.915 1.00 86.31 79 ILE A O 1
ATOM 669 N N . GLY A 1 80 ? 0.250 -4.986 -15.707 1.00 88.81 80 GLY A N 1
ATOM 670 C CA . GLY A 1 80 ? -0.426 -5.626 -16.833 1.00 88.81 80 GLY A CA 1
ATOM 671 C C . GLY A 1 80 ? -0.858 -4.644 -17.929 1.00 88.81 80 GLY A C 1
ATOM 672 O O . GLY A 1 80 ? -0.875 -5.004 -19.104 1.00 88.81 80 GLY A O 1
ATOM 673 N N . HIS A 1 81 ? -1.201 -3.398 -17.588 1.00 86.38 81 HIS A N 1
ATOM 674 C CA . HIS A 1 81 ? -1.458 -2.352 -18.584 1.00 86.38 81 HIS A CA 1
ATOM 675 C C . HIS A 1 81 ? -0.176 -1.955 -19.329 1.00 86.38 81 HIS A C 1
ATOM 677 O O . HIS A 1 81 ? -0.169 -1.878 -20.556 1.00 86.38 81 HIS A O 1
ATOM 683 N N . THR A 1 82 ? 0.922 -1.755 -18.599 1.00 85.19 82 THR A N 1
ATOM 684 C CA . THR A 1 82 ? 2.219 -1.374 -19.170 1.00 85.19 82 THR A CA 1
ATOM 685 C C . THR A 1 82 ? 2.808 -2.479 -20.051 1.00 85.19 82 THR A C 1
ATOM 687 O O . THR A 1 82 ? 3.344 -2.190 -21.118 1.00 85.19 82 THR A O 1
ATOM 690 N N . LEU A 1 83 ? 2.661 -3.751 -19.668 1.00 87.06 83 LEU A N 1
ATOM 691 C CA . LEU A 1 83 ? 3.129 -4.892 -20.466 1.00 87.06 83 LEU A CA 1
ATOM 692 C C . LEU A 1 83 ? 2.358 -5.066 -21.783 1.00 87.06 83 LEU A C 1
ATOM 694 O O . LEU A 1 83 ? 2.945 -5.508 -22.769 1.00 87.06 83 LEU A O 1
ATOM 698 N N . ARG A 1 84 ? 1.078 -4.668 -21.822 1.00 90.56 84 ARG A N 1
ATOM 699 C CA . ARG A 1 84 ? 0.248 -4.671 -23.041 1.00 90.56 84 ARG A CA 1
ATOM 700 C C . ARG A 1 84 ? 0.638 -3.590 -24.058 1.00 90.56 84 ARG A C 1
ATOM 702 O O . ARG A 1 84 ? 0.197 -3.653 -25.200 1.00 90.56 84 ARG A O 1
ATOM 709 N N . LYS A 1 85 ? 1.456 -2.601 -23.680 1.00 87.88 85 LYS A N 1
ATOM 710 C CA . LYS A 1 85 ? 1.970 -1.577 -24.607 1.00 87.88 85 LYS A CA 1
ATOM 711 C C . LYS A 1 85 ? 3.089 -2.144 -25.506 1.00 87.88 85 LYS A C 1
ATOM 713 O O . LYS A 1 85 ? 3.816 -3.058 -25.093 1.00 87.88 85 LYS A O 1
ATOM 718 N N . PRO A 1 86 ? 3.279 -1.599 -26.725 1.00 89.12 86 PRO A N 1
ATOM 719 C CA . PRO A 1 86 ? 4.346 -2.032 -27.627 1.00 89.12 86 PRO A CA 1
ATOM 720 C C . PRO A 1 86 ? 5.735 -1.800 -27.018 1.00 89.12 86 PRO A C 1
ATOM 722 O O . PRO A 1 86 ? 5.926 -0.946 -26.150 1.00 89.12 86 PRO A O 1
ATOM 725 N N . ARG A 1 87 ? 6.727 -2.567 -27.485 1.00 82.75 87 ARG A N 1
ATOM 726 C CA . ARG A 1 87 ? 8.093 -2.574 -26.928 1.00 82.75 87 ARG A CA 1
ATOM 727 C C . ARG A 1 87 ? 8.802 -1.221 -27.018 1.00 82.75 87 ARG A C 1
ATOM 729 O O . ARG A 1 87 ? 9.687 -0.983 -26.213 1.00 82.75 87 ARG A O 1
ATOM 736 N N . GLN A 1 88 ? 8.393 -0.343 -27.934 1.00 88.00 88 GLN A N 1
ATOM 737 C CA . GLN A 1 88 ? 8.994 0.986 -28.102 1.00 88.00 88 GLN A CA 1
ATOM 738 C C . GLN A 1 88 ? 8.596 1.982 -26.997 1.00 88.00 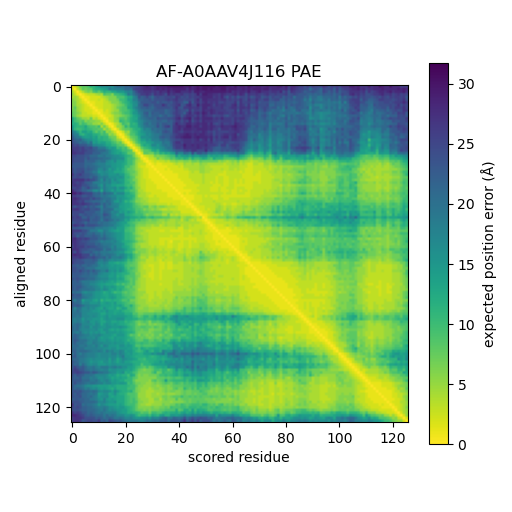88 GLN A C 1
ATOM 740 O O . GLN A 1 88 ? 9.189 3.054 -26.891 1.00 88.00 88 GLN A O 1
ATOM 745 N N . TYR A 1 89 ? 7.585 1.670 -26.177 1.00 82.50 89 TYR A N 1
ATOM 746 C CA . TYR A 1 89 ? 7.100 2.606 -25.169 1.00 82.50 89 TYR A CA 1
ATOM 747 C C . TYR A 1 89 ? 8.064 2.691 -23.979 1.00 82.50 89 TYR A C 1
ATOM 749 O O . TYR A 1 89 ? 8.414 1.683 -23.361 1.00 82.50 89 TYR A O 1
ATOM 757 N N . ILE A 1 90 ? 8.442 3.916 -23.604 1.00 81.25 90 ILE A N 1
ATOM 758 C CA . ILE A 1 90 ? 9.390 4.195 -22.510 1.00 81.25 90 ILE A CA 1
ATOM 759 C C . ILE A 1 90 ? 8.921 3.571 -21.185 1.00 81.25 90 ILE A C 1
ATOM 761 O O . ILE A 1 90 ? 9.739 3.101 -20.397 1.00 81.25 90 ILE A O 1
ATOM 765 N N . THR A 1 91 ? 7.607 3.489 -20.957 1.00 77.06 91 THR A N 1
ATOM 766 C CA . THR A 1 91 ? 7.033 2.870 -19.749 1.00 77.06 91 THR A CA 1
ATOM 767 C C . THR A 1 91 ? 7.309 1.369 -19.658 1.00 77.06 91 THR A C 1
ATOM 769 O O . THR A 1 91 ? 7.443 0.835 -18.564 1.00 77.06 91 THR A O 1
ATOM 772 N N . ARG A 1 92 ? 7.453 0.667 -20.786 1.00 82.31 92 ARG A N 1
ATOM 773 C CA . ARG A 1 92 ? 7.811 -0.757 -20.789 1.00 82.31 92 ARG A CA 1
ATOM 774 C C . ARG A 1 92 ? 9.293 -0.955 -20.480 1.00 82.31 92 ARG A C 1
ATOM 776 O O . ARG A 1 92 ? 9.653 -1.895 -19.776 1.00 82.31 92 ARG A O 1
ATOM 783 N N . HIS A 1 93 ? 10.141 -0.033 -20.935 1.00 82.12 93 HIS A N 1
ATOM 784 C CA . HIS A 1 93 ? 11.554 -0.005 -20.562 1.00 82.12 93 HIS A CA 1
ATOM 785 C C . HIS A 1 93 ? 11.767 0.362 -19.088 1.00 82.12 93 HIS A C 1
ATOM 787 O O . HIS A 1 93 ? 12.661 -0.197 -18.452 1.00 82.12 93 HIS A O 1
ATOM 793 N N . SER A 1 94 ? 10.938 1.241 -18.513 1.00 78.19 94 SER A N 1
ATOM 794 C CA . SER A 1 94 ? 11.080 1.663 -17.114 1.00 78.19 94 SER A CA 1
ATOM 795 C C . SER A 1 94 ? 10.846 0.531 -16.108 1.00 78.19 94 SER A C 1
ATOM 797 O O . SER A 1 94 ? 11.487 0.538 -15.059 1.00 78.19 94 SER A O 1
ATOM 799 N N . LEU A 1 95 ? 10.031 -0.481 -16.444 1.00 78.69 95 LEU A N 1
ATOM 800 C CA . LEU A 1 95 ? 9.859 -1.691 -15.622 1.00 78.69 95 LEU A CA 1
ATOM 801 C C . LEU A 1 95 ? 11.173 -2.467 -15.445 1.00 78.69 95 LEU A C 1
ATOM 803 O O . LEU A 1 95 ? 11.416 -3.053 -14.391 1.00 78.69 95 LEU A O 1
ATOM 807 N N . VAL A 1 96 ? 12.020 -2.477 -16.481 1.00 76.31 96 VAL A N 1
ATOM 808 C CA . VAL A 1 96 ? 13.269 -3.250 -16.501 1.00 76.31 96 VAL A CA 1
ATOM 809 C C . VAL A 1 96 ? 14.477 -2.396 -16.093 1.00 76.31 96 VAL A C 1
ATOM 811 O O . VAL A 1 96 ? 15.515 -2.924 -15.690 1.00 76.31 96 VAL A O 1
ATOM 814 N N . TRP A 1 97 ? 14.349 -1.073 -16.142 1.00 78.94 97 TRP A N 1
ATOM 815 C CA . TRP A 1 97 ? 15.458 -0.149 -15.947 1.00 78.94 97 TRP A CA 1
ATOM 816 C C . TRP A 1 97 ? 16.103 -0.244 -14.554 1.00 78.94 97 TRP A C 1
ATOM 818 O O . TRP A 1 97 ? 15.436 -0.141 -13.524 1.00 78.94 97 TRP A O 1
ATOM 828 N N . ASN A 1 98 ? 17.432 -0.389 -14.523 1.00 74.81 98 ASN A N 1
ATOM 829 C CA . ASN A 1 98 ? 18.236 -0.314 -13.303 1.00 74.81 98 ASN A CA 1
ATOM 830 C C . ASN A 1 98 ? 18.970 1.039 -13.266 1.00 74.81 98 ASN A C 1
ATOM 832 O O . ASN A 1 98 ? 19.861 1.260 -14.089 1.00 74.81 98 ASN A O 1
ATOM 836 N N . PRO A 1 99 ? 18.624 1.962 -12.350 1.00 68.88 99 PRO A N 1
ATOM 837 C CA . PRO A 1 99 ? 19.270 3.265 -12.299 1.00 68.88 99 PRO A CA 1
ATOM 838 C C . PRO A 1 99 ? 20.739 3.124 -11.883 1.00 68.88 99 PRO A C 1
ATOM 840 O O . PRO A 1 99 ? 21.049 2.752 -10.748 1.00 68.88 99 PRO A O 1
ATOM 843 N N . GLN A 1 100 ? 21.636 3.460 -12.808 1.00 70.31 100 GLN A N 1
ATOM 844 C CA . GLN A 1 100 ? 23.072 3.550 -12.564 1.00 70.31 100 GLN A CA 1
ATOM 845 C C . GLN A 1 100 ? 23.397 4.869 -11.848 1.00 70.31 100 GLN A C 1
ATOM 847 O O . GLN A 1 100 ? 22.927 5.933 -12.252 1.00 70.31 100 GLN A O 1
ATOM 852 N N . GLY A 1 101 ? 24.173 4.809 -10.763 1.00 76.88 101 GLY A N 1
ATOM 853 C CA . GLY A 1 101 ? 24.583 5.999 -10.016 1.00 76.88 101 GLY A CA 1
ATOM 854 C C . GLY A 1 101 ? 25.119 5.714 -8.614 1.00 76.88 101 GLY A C 1
ATOM 855 O O . GLY A 1 101 ? 24.947 4.627 -8.057 1.00 76.88 101 GLY A O 1
ATOM 856 N N . ARG A 1 102 ? 25.760 6.730 -8.025 1.00 74.81 102 ARG A N 1
ATOM 857 C CA . ARG A 1 102 ? 26.285 6.678 -6.656 1.00 74.81 102 ARG A CA 1
ATOM 858 C C . ARG A 1 102 ? 25.128 6.612 -5.658 1.00 74.81 102 ARG A C 1
ATOM 860 O O . ARG A 1 102 ? 24.264 7.487 -5.636 1.00 74.81 102 ARG A O 1
ATOM 867 N N . ARG A 1 103 ? 25.115 5.569 -4.827 1.00 71.44 103 ARG A N 1
ATOM 868 C CA . ARG A 1 103 ? 24.140 5.399 -3.740 1.00 71.44 103 ARG A CA 1
ATOM 869 C C . ARG A 1 103 ? 24.648 6.060 -2.461 1.00 71.44 103 ARG A C 1
ATOM 871 O O . ARG A 1 103 ? 25.853 6.127 -2.228 1.00 71.44 103 ARG A O 1
ATOM 878 N N . THR A 1 104 ? 23.726 6.528 -1.628 1.00 75.44 104 THR A N 1
ATOM 879 C CA . THR A 1 104 ? 24.041 6.968 -0.265 1.00 75.44 104 THR A CA 1
ATOM 880 C C . THR A 1 104 ? 24.558 5.775 0.543 1.00 75.44 104 THR A C 1
ATOM 882 O O . THR A 1 104 ? 24.036 4.668 0.397 1.00 75.44 104 THR A O 1
ATOM 885 N N . ARG A 1 105 ? 25.585 5.978 1.378 1.00 80.31 105 ARG A N 1
ATOM 886 C CA . ARG A 1 105 ? 26.069 4.942 2.308 1.00 80.31 105 ARG A CA 1
ATOM 887 C C . ARG A 1 105 ? 24.970 4.635 3.341 1.00 80.31 105 ARG A C 1
ATOM 889 O O . ARG A 1 105 ? 24.337 5.564 3.834 1.00 80.31 105 ARG A O 1
ATOM 896 N N . GLY A 1 106 ? 24.733 3.353 3.639 1.00 83.81 106 GLY A N 1
ATOM 897 C CA . GLY A 1 106 ? 23.708 2.886 4.589 1.00 83.81 106 GLY A CA 1
ATOM 898 C C . GLY A 1 106 ? 22.784 1.796 4.027 1.00 83.81 106 GLY A C 1
ATOM 899 O O . GLY A 1 106 ? 23.000 1.291 2.923 1.00 83.81 106 GLY A O 1
ATOM 900 N N . ARG A 1 107 ? 21.739 1.423 4.787 1.00 79.81 107 ARG A N 1
ATOM 901 C CA . ARG A 1 107 ? 20.757 0.401 4.375 1.00 79.81 107 ARG A CA 1
ATOM 902 C C . ARG A 1 107 ? 20.017 0.851 3.105 1.00 79.81 107 ARG A C 1
ATOM 904 O O . ARG A 1 107 ? 19.370 1.903 3.127 1.00 79.81 107 ARG A O 1
ATOM 911 N N . PRO A 1 108 ? 20.035 0.059 2.019 1.00 70.31 108 PRO A N 1
ATOM 912 C CA . PRO A 1 108 ? 19.276 0.386 0.820 1.00 70.31 108 PRO A CA 1
ATOM 913 C C . PRO A 1 108 ? 17.774 0.422 1.115 1.00 70.31 108 PRO A C 1
ATOM 915 O O . PRO A 1 108 ? 17.228 -0.518 1.694 1.00 70.31 108 PRO A O 1
ATOM 918 N N . LYS A 1 109 ? 17.091 1.485 0.676 1.00 71.31 109 LYS A N 1
ATOM 919 C CA . LYS A 1 109 ? 15.624 1.483 0.619 1.00 71.31 109 LYS A CA 1
ATOM 920 C C . LYS A 1 109 ? 15.167 0.394 -0.352 1.00 71.31 109 LYS A C 1
ATOM 922 O O . LYS A 1 109 ? 15.834 0.139 -1.360 1.00 71.31 109 LYS A O 1
ATOM 927 N N . MET A 1 110 ? 14.037 -0.236 -0.046 1.00 71.88 110 MET A N 1
ATOM 928 C CA . MET A 1 110 ? 13.397 -1.137 -0.995 1.00 71.88 110 MET A CA 1
ATOM 929 C C . MET A 1 110 ? 13.046 -0.359 -2.261 1.00 71.88 110 MET A C 1
ATOM 931 O O . MET A 1 110 ? 12.585 0.779 -2.203 1.00 71.88 110 MET A O 1
ATOM 935 N N . THR A 1 111 ? 13.367 -0.949 -3.406 1.00 75.00 111 THR A N 1
ATOM 936 C CA . THR A 1 111 ? 13.009 -0.398 -4.709 1.00 75.00 111 THR A CA 1
ATOM 937 C C . THR A 1 111 ? 11.756 -1.093 -5.205 1.00 75.00 111 THR A C 1
ATOM 939 O O . THR A 1 111 ? 11.555 -2.274 -4.923 1.00 75.00 111 THR A O 1
ATOM 942 N N . TRP A 1 112 ? 10.977 -0.392 -6.026 1.00 75.81 112 TRP A N 1
ATOM 943 C CA . TRP A 1 112 ? 9.793 -0.949 -6.680 1.00 75.81 112 TRP A CA 1
ATOM 944 C C . TRP A 1 112 ? 10.067 -2.306 -7.354 1.00 75.81 112 TRP A C 1
ATOM 946 O O . TRP A 1 112 ? 9.278 -3.241 -7.226 1.00 75.81 112 TRP A O 1
ATOM 956 N N . ARG A 1 113 ? 11.230 -2.448 -8.010 1.00 76.56 113 ARG A N 1
ATOM 957 C CA . ARG A 1 113 ? 11.673 -3.708 -8.623 1.00 76.56 113 ARG A CA 1
ATOM 958 C C . ARG A 1 113 ? 11.830 -4.824 -7.585 1.00 76.56 113 ARG A C 1
ATOM 960 O O . ARG A 1 113 ? 11.210 -5.865 -7.741 1.00 76.56 113 ARG A O 1
ATOM 967 N N . ARG A 1 114 ? 12.600 -4.592 -6.514 1.00 78.38 114 ARG A N 1
ATOM 968 C CA . ARG A 1 114 ? 12.842 -5.599 -5.464 1.00 78.38 114 ARG A CA 1
ATOM 969 C C . ARG A 1 114 ? 11.565 -5.984 -4.724 1.00 78.38 114 ARG A C 1
ATOM 971 O O . ARG A 1 114 ? 11.428 -7.117 -4.290 1.00 78.38 114 ARG A O 1
ATOM 978 N N . GLU A 1 115 ? 10.640 -5.043 -4.551 1.00 80.19 115 GLU A N 1
ATOM 979 C CA . GLU A 1 115 ? 9.336 -5.324 -3.945 1.00 80.19 115 GLU A CA 1
ATOM 980 C C . GLU A 1 115 ? 8.464 -6.169 -4.866 1.00 80.19 115 GLU A C 1
ATOM 982 O O . GLU A 1 115 ? 7.858 -7.127 -4.408 1.00 80.19 115 GLU A O 1
ATOM 987 N N . THR A 1 116 ? 8.428 -5.848 -6.160 1.00 82.81 116 THR A N 1
ATOM 988 C CA . THR A 1 116 ? 7.712 -6.655 -7.159 1.00 82.81 116 THR A CA 1
ATOM 989 C C . THR A 1 116 ? 8.312 -8.056 -7.279 1.00 82.81 116 THR A C 1
ATOM 991 O O . THR A 1 116 ? 7.566 -9.023 -7.273 1.00 82.81 116 THR A O 1
ATOM 994 N N . GLU A 1 117 ? 9.640 -8.189 -7.308 1.00 84.06 117 GLU A N 1
ATOM 995 C CA . GLU A 1 117 ? 10.336 -9.486 -7.310 1.00 84.06 117 GLU A CA 1
ATOM 996 C C . GLU A 1 117 ? 10.043 -10.294 -6.040 1.00 84.06 117 GLU A C 1
ATOM 998 O O . GLU A 1 117 ? 9.732 -11.476 -6.129 1.00 84.06 117 GLU A O 1
ATOM 1003 N N . ALA A 1 118 ? 10.060 -9.659 -4.864 1.00 84.56 118 ALA A N 1
ATOM 1004 C CA . ALA A 1 118 ? 9.697 -10.321 -3.612 1.00 84.56 118 ALA A CA 1
ATOM 1005 C C . ALA A 1 118 ? 8.219 -10.748 -3.576 1.00 84.56 118 ALA A C 1
ATOM 1007 O O . ALA A 1 118 ? 7.907 -11.802 -3.031 1.00 84.56 118 ALA A O 1
ATOM 1008 N N . GLU A 1 119 ? 7.314 -9.948 -4.148 1.00 84.31 119 GLU A N 1
ATOM 1009 C CA . GLU A 1 119 ? 5.898 -10.302 -4.292 1.00 84.31 119 GLU A CA 1
ATOM 1010 C C . GLU A 1 119 ? 5.706 -11.493 -5.243 1.00 84.31 119 GLU A C 1
ATOM 1012 O O . GLU A 1 119 ? 4.972 -12.415 -4.896 1.00 84.31 119 GLU A O 1
ATOM 1017 N N . MET A 1 120 ? 6.396 -11.523 -6.392 1.00 84.69 120 MET A N 1
ATOM 1018 C CA . MET A 1 120 ? 6.375 -12.677 -7.308 1.00 84.69 120 MET A CA 1
ATOM 1019 C C . MET A 1 120 ? 6.902 -13.936 -6.620 1.00 84.69 120 MET A C 1
ATOM 1021 O O . MET A 1 120 ? 6.213 -14.949 -6.591 1.00 84.69 120 MET A O 1
ATOM 1025 N N . ALA A 1 121 ? 8.057 -13.838 -5.959 1.00 87.75 121 ALA A N 1
ATOM 1026 C CA . ALA A 1 121 ? 8.659 -14.957 -5.238 1.00 87.75 121 ALA A CA 1
ATOM 1027 C C . ALA A 1 121 ? 7.805 -15.445 -4.054 1.00 87.75 121 ALA A C 1
ATOM 1029 O O . ALA A 1 121 ? 7.930 -16.593 -3.634 1.00 87.75 121 ALA A O 1
ATOM 1030 N N . SER A 1 122 ? 6.967 -14.579 -3.473 1.00 83.12 122 SER A N 1
ATOM 1031 C CA . SER A 1 122 ? 5.997 -14.993 -2.455 1.00 83.12 122 SER A CA 1
ATOM 1032 C C . SER A 1 122 ? 4.781 -15.702 -3.048 1.00 83.12 122 SER A C 1
ATOM 1034 O O . SER A 1 122 ? 4.231 -16.568 -2.384 1.00 83.12 122 SER A O 1
ATOM 1036 N N . ALA A 1 123 ? 4.387 -15.365 -4.280 1.00 77.00 123 ALA A N 1
ATOM 1037 C CA . ALA A 1 123 ? 3.274 -16.008 -4.972 1.00 77.00 123 ALA A CA 1
ATOM 1038 C C . ALA A 1 123 ? 3.649 -17.406 -5.493 1.00 77.00 123 ALA A C 1
ATOM 1040 O O . ALA A 1 123 ? 2.828 -18.308 -5.415 1.00 77.00 123 ALA A O 1
ATOM 1041 N N . GLU A 1 124 ? 4.893 -17.600 -5.948 1.00 68.19 124 GLU A N 1
ATOM 1042 C CA . GLU A 1 124 ? 5.422 -18.890 -6.436 1.00 68.19 124 GLU A CA 1
ATOM 1043 C C . GLU A 1 124 ? 5.534 -19.979 -5.354 1.00 68.19 124 GLU A C 1
ATOM 1045 O O . GLU A 1 124 ? 5.718 -21.148 -5.674 1.00 68.19 124 GLU A O 1
ATOM 1050 N N . LYS A 1 125 ? 5.459 -19.608 -4.071 1.00 59.12 125 LYS A N 1
ATOM 1051 C CA . LYS A 1 125 ? 5.600 -20.528 -2.927 1.00 59.12 125 LYS A CA 1
ATOM 1052 C C . LYS A 1 125 ? 4.264 -21.030 -2.368 1.00 59.12 125 LYS A C 1
ATOM 1054 O O . LYS A 1 125 ? 4.276 -21.725 -1.355 1.00 59.12 125 LYS A O 1
ATOM 1059 N N . THR A 1 126 ? 3.153 -20.639 -2.983 1.00 46.03 126 THR A N 1
ATOM 1060 C CA . THR A 1 126 ? 1.778 -20.992 -2.589 1.00 46.03 126 THR A CA 1
ATOM 1061 C C . THR A 1 126 ? 1.198 -21.962 -3.595 1.00 46.03 126 THR A C 1
ATOM 1063 O O . THR A 1 126 ? 0.532 -22.915 -3.146 1.00 46.03 126 THR A O 1
#

Solvent-accessible surface area (backbone atoms only — not comparable to full-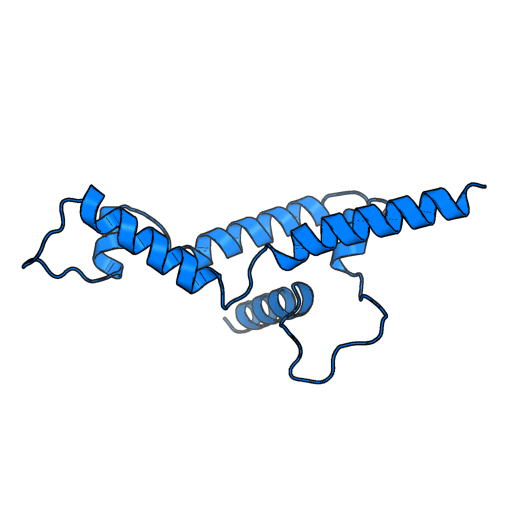atom values): 7802 Å² total; per-residue (Å²): 127,70,64,63,54,51,52,48,51,50,50,50,49,49,50,53,44,47,49,59,53,64,69,62,73,51,84,77,51,54,60,54,53,45,53,52,51,53,59,58,48,36,61,75,71,65,58,47,87,90,65,86,79,56,74,65,59,56,28,60,78,65,72,48,76,61,62,66,60,55,50,50,52,53,51,52,52,50,50,56,54,41,66,72,48,61,85,88,40,66,69,48,49,57,74,72,59,76,88,83,74,92,74,79,90,72,86,80,76,87,43,60,62,60,51,51,51,51,51,51,60,57,59,77,74,111

Radius of gyration: 19.75 Å; Cα contacts (8 Å, |Δi|>4): 35; chains: 1; bounding box: 47×41×57 Å

Mean predicted aligned error: 11.03 Å